Protein AF-A0A7Y0SER7-F1 (afdb_monomer_lite)

Foldseek 3Di:
DWAWDFCDPPDPDDDPVRTDQKTFDWDFPDWDQDPVRDIDTDIDTDFIWGFPDWDDDVDIDTDIDTDDDDDDDPVVVVVVVVVVVVVD

Radius of gyration: 17.51 Å; chains: 1; bounding box: 42×30×42 Å

pLDDT: mean 95.25, std 3.23, range [76.62, 98.5]

Organism: Vibrio parahaemolyticus (NCBI:txid670)

Sequence (88 aa):
VLLVAQKQADTDEPTVDDLFDVGTVATILQLLKLPDGTVKVLVEGQQRAKINHFKVSDFFLAEAEFVVTPELDEREQEVIVRSAINQF

Structure (mmCIF, N/CA/C/O backbone):
data_AF-A0A7Y0SER7-F1
#
_entry.id   AF-A0A7Y0SER7-F1
#
loop_
_atom_site.group_PDB
_atom_site.id
_atom_site.type_symbol
_atom_site.label_atom_id
_atom_site.label_alt_id
_atom_site.label_comp_id
_atom_site.label_asym_id
_atom_site.label_entity_id
_atom_site.label_seq_id
_atom_site.pdbx_PDB_ins_code
_atom_site.Cartn_x
_atom_site.Cartn_y
_atom_site.Cartn_z
_atom_site.occupancy
_atom_site.B_iso_or_equiv
_atom_site.auth_seq_id
_atom_site.auth_comp_id
_atom_site.auth_asym_id
_atom_site.auth_atom_id
_atom_site.pdbx_PDB_model_num
ATOM 1 N N . VAL A 1 1 ? 6.967 6.988 1.141 1.00 94.75 1 VAL A N 1
ATOM 2 C CA . VAL A 1 1 ? 6.505 6.273 -0.077 1.00 94.75 1 VAL A CA 1
ATOM 3 C C . VAL A 1 1 ? 5.060 5.848 0.135 1.00 94.75 1 VAL A C 1
ATOM 5 O O . VAL A 1 1 ? 4.693 5.634 1.284 1.00 94.75 1 VAL A O 1
ATOM 8 N N . LEU A 1 2 ? 4.241 5.778 -0.915 1.00 97.38 2 LEU A N 1
ATOM 9 C CA . LEU A 1 2 ? 2.886 5.229 -0.835 1.00 97.38 2 LEU A CA 1
ATOM 10 C C . LEU A 1 2 ? 2.896 3.821 -1.435 1.00 97.38 2 LEU A C 1
ATOM 12 O O . LEU A 1 2 ? 3.274 3.654 -2.590 1.00 97.38 2 LEU A O 1
ATOM 16 N N . LEU A 1 3 ? 2.532 2.823 -0.634 1.00 97.69 3 LEU A N 1
ATOM 17 C CA . LEU A 1 3 ? 2.445 1.427 -1.055 1.00 97.69 3 LEU A CA 1
ATOM 18 C C . LEU A 1 3 ? 0.993 1.112 -1.400 1.00 97.69 3 LEU A C 1
ATOM 20 O O . LEU A 1 3 ? 0.112 1.275 -0.556 1.00 97.69 3 LEU A O 1
ATOM 24 N N . VAL A 1 4 ? 0.754 0.664 -2.628 1.00 97.44 4 VAL A N 1
ATOM 25 C CA . VAL A 1 4 ? -0.578 0.332 -3.139 1.00 97.44 4 VAL A CA 1
ATOM 26 C C . VAL A 1 4 ? -0.507 -1.063 -3.731 1.00 97.44 4 VAL A C 1
ATOM 28 O O . VAL A 1 4 ? 0.404 -1.360 -4.500 1.00 97.44 4 VAL A O 1
ATOM 31 N N . ALA A 1 5 ? -1.440 -1.926 -3.344 1.00 97.31 5 ALA A N 1
ATOM 32 C CA . ALA A 1 5 ? -1.547 -3.245 -3.943 1.00 97.31 5 ALA A CA 1
ATOM 33 C C . ALA A 1 5 ? -2.264 -3.159 -5.299 1.00 97.31 5 ALA A C 1
ATOM 35 O O . ALA A 1 5 ? -3.166 -2.339 -5.495 1.00 97.31 5 ALA A O 1
ATOM 36 N N . GLN A 1 6 ? -1.887 -4.047 -6.211 1.00 97.31 6 GLN A N 1
ATOM 37 C CA . GLN A 1 6 ? -2.676 -4.353 -7.399 1.00 97.31 6 GLN A CA 1
ATOM 38 C C . GLN A 1 6 ? -3.828 -5.301 -7.046 1.00 97.31 6 GLN A C 1
ATOM 40 O O . GLN A 1 6 ? -3.729 -6.103 -6.115 1.00 97.31 6 GLN A O 1
ATOM 45 N N . LYS A 1 7 ? -4.930 -5.208 -7.792 1.00 96.81 7 LYS A N 1
ATOM 46 C CA . LYS A 1 7 ? -6.138 -6.024 -7.600 1.00 96.81 7 LYS A CA 1
ATOM 47 C C . LYS A 1 7 ? -5.914 -7.491 -7.959 1.00 96.81 7 LYS A C 1
ATOM 49 O O . LYS A 1 7 ? -6.473 -8.359 -7.298 1.00 96.81 7 LYS A O 1
ATOM 54 N N . GLN A 1 8 ? -5.115 -7.752 -8.992 1.00 97.00 8 GLN A N 1
ATOM 55 C CA . GLN A 1 8 ? -4.762 -9.092 -9.464 1.00 97.00 8 GLN A CA 1
ATOM 56 C C . GLN A 1 8 ? -3.252 -9.267 -9.375 1.00 97.00 8 GLN A C 1
ATOM 58 O O . GLN A 1 8 ? -2.515 -8.447 -9.909 1.00 97.00 8 GLN A O 1
ATOM 63 N N . ALA A 1 9 ? -2.784 -10.294 -8.668 1.00 93.69 9 ALA A N 1
ATOM 64 C CA . ALA A 1 9 ? -1.363 -10.476 -8.356 1.00 93.69 9 ALA A CA 1
ATOM 65 C C . ALA A 1 9 ? -0.506 -10.921 -9.557 1.00 93.69 9 ALA A C 1
ATOM 67 O O . ALA A 1 9 ? 0.712 -10.807 -9.503 1.00 93.69 9 ALA A O 1
ATOM 68 N N . ASP A 1 10 ? -1.137 -11.435 -10.609 1.00 95.50 10 ASP A N 1
ATOM 69 C CA . ASP A 1 10 ? -0.521 -11.945 -11.836 1.00 95.50 10 ASP A CA 1
ATOM 70 C C . ASP A 1 10 ? -0.462 -10.908 -12.973 1.00 95.50 10 ASP A C 1
ATOM 72 O O . ASP A 1 10 ? 0.068 -11.199 -14.042 1.00 95.50 10 ASP A O 1
ATOM 76 N N . THR A 1 11 ? -0.970 -9.692 -12.753 1.00 96.19 11 THR A N 1
ATOM 77 C CA . THR A 1 11 ? -0.800 -8.580 -13.696 1.00 96.19 11 THR A CA 1
ATOM 78 C C . THR A 1 11 ? 0.613 -8.002 -13.586 1.00 96.19 11 THR A C 1
ATOM 80 O O . THR A 1 11 ? 0.930 -7.336 -12.601 1.00 96.19 11 THR A O 1
ATOM 83 N N . ASP A 1 12 ? 1.442 -8.217 -14.609 1.00 93.00 12 ASP A N 1
ATOM 84 C CA . ASP A 1 12 ? 2.831 -7.730 -14.640 1.00 93.00 12 ASP A CA 1
ATOM 85 C C . ASP A 1 12 ? 2.935 -6.203 -14.823 1.00 93.00 12 ASP A C 1
ATOM 87 O O . ASP A 1 12 ? 3.753 -5.548 -14.176 1.00 93.00 12 ASP A O 1
ATOM 91 N N . GLU A 1 13 ? 2.092 -5.622 -15.684 1.00 92.56 13 GLU A N 1
ATOM 92 C CA . GLU A 1 13 ? 2.066 -4.182 -15.984 1.00 92.56 13 GLU A CA 1
ATOM 93 C C . GLU A 1 13 ? 0.700 -3.578 -15.612 1.00 92.56 13 GLU A C 1
ATOM 95 O O . GLU A 1 13 ? -0.155 -3.389 -16.482 1.00 92.56 13 GLU A O 1
ATOM 100 N N . PRO A 1 14 ? 0.440 -3.310 -14.318 1.00 94.62 14 PRO A N 1
ATOM 101 C CA . PRO A 1 14 ? -0.846 -2.785 -13.882 1.00 94.62 14 PRO A CA 1
ATOM 102 C C . PRO A 1 14 ? -1.054 -1.348 -14.369 1.00 94.62 14 PRO A C 1
ATOM 104 O O . PRO A 1 14 ? -0.179 -0.488 -14.256 1.00 94.62 14 PRO A O 1
ATOM 107 N N . THR A 1 15 ? -2.258 -1.067 -14.858 1.00 94.62 15 THR A N 1
ATOM 108 C CA . THR A 1 15 ? -2.742 0.293 -15.098 1.00 94.62 15 THR A CA 1
ATOM 109 C C . THR A 1 15 ? -3.279 0.907 -13.802 1.00 94.62 15 THR A C 1
ATOM 111 O O . THR A 1 15 ? -3.422 0.232 -12.784 1.00 94.62 15 THR A O 1
ATOM 114 N N . VAL A 1 16 ? -3.621 2.199 -13.822 1.00 94.81 16 VAL A N 1
ATOM 115 C CA . VAL A 1 16 ? -4.242 2.873 -12.664 1.00 94.81 16 VAL A CA 1
ATOM 116 C C . VAL A 1 16 ? -5.526 2.166 -12.214 1.00 94.81 16 VAL A C 1
ATOM 118 O O . VAL A 1 16 ? -5.767 2.036 -11.015 1.00 94.81 16 VAL A O 1
ATOM 121 N N . ASP A 1 17 ? -6.318 1.660 -13.160 1.00 95.19 17 ASP A N 1
ATOM 122 C CA . ASP A 1 17 ? -7.575 0.970 -12.866 1.00 95.19 17 ASP A CA 1
ATOM 123 C C . ASP A 1 17 ? -7.356 -0.414 -12.239 1.00 95.19 17 ASP A C 1
ATOM 125 O O . ASP A 1 17 ? -8.270 -0.965 -11.620 1.00 95.19 17 ASP A O 1
ATOM 129 N N . ASP A 1 18 ? -6.140 -0.953 -12.316 1.00 96.44 18 ASP A N 1
ATOM 130 C CA . ASP A 1 18 ? -5.756 -2.218 -11.692 1.00 96.44 18 ASP A CA 1
ATOM 131 C C . ASP A 1 18 ? -5.299 -2.046 -10.236 1.00 96.44 18 ASP A C 1
ATOM 133 O O . ASP A 1 18 ? -5.087 -3.038 -9.538 1.00 96.44 18 ASP A O 1
ATOM 137 N N . LEU A 1 19 ? -5.177 -0.809 -9.744 1.00 96.81 19 LEU A N 1
ATOM 138 C CA . LEU A 1 19 ? -4.735 -0.507 -8.383 1.00 96.81 19 LEU A CA 1
ATOM 139 C C . LEU A 1 19 ? -5.916 -0.261 -7.437 1.00 96.81 19 LEU A C 1
ATOM 141 O O . LEU A 1 19 ? -6.997 0.183 -7.838 1.00 96.81 19 LEU A O 1
ATOM 145 N N . PHE A 1 20 ? -5.712 -0.551 -6.152 1.00 97.62 20 PHE A N 1
ATOM 146 C CA . PHE A 1 20 ? -6.641 -0.112 -5.111 1.00 97.62 20 PHE A CA 1
ATOM 147 C C . PHE A 1 20 ? -6.555 1.407 -4.894 1.00 97.62 20 PHE A C 1
ATOM 149 O O . PHE A 1 20 ? -5.507 2.026 -5.064 1.00 97.62 20 PHE A O 1
ATOM 156 N N . ASP A 1 21 ? -7.669 2.009 -4.483 1.00 97.06 21 ASP A N 1
ATOM 157 C CA . ASP A 1 21 ? -7.800 3.448 -4.225 1.00 97.06 21 ASP A CA 1
ATOM 158 C C . ASP A 1 21 ? -7.296 3.862 -2.834 1.00 97.06 21 ASP A C 1
ATOM 160 O O . ASP A 1 21 ? -7.144 5.049 -2.551 1.00 97.06 21 ASP A O 1
ATOM 164 N N . VAL A 1 22 ? -7.010 2.895 -1.960 1.00 98.00 22 VAL A N 1
ATOM 165 C CA . VAL A 1 22 ? -6.398 3.111 -0.647 1.00 98.00 22 VAL A CA 1
ATOM 166 C C . VAL A 1 22 ? -5.068 2.375 -0.579 1.00 98.00 22 VAL A C 1
ATOM 168 O O . VAL A 1 22 ? -4.986 1.173 -0.831 1.00 98.00 22 VAL A O 1
ATOM 171 N N . GLY A 1 23 ? -4.028 3.104 -0.185 1.00 97.94 23 GLY A N 1
ATOM 172 C CA . GLY A 1 23 ? -2.699 2.569 0.083 1.00 97.94 23 GLY A CA 1
ATOM 173 C C . GLY A 1 23 ? -2.229 2.869 1.502 1.00 97.94 23 GLY A C 1
ATOM 174 O O . GLY A 1 23 ? -2.955 3.434 2.325 1.00 97.94 23 GLY A O 1
ATOM 175 N N . THR A 1 24 ? -0.973 2.527 1.770 1.00 98.38 24 THR A N 1
ATOM 176 C CA . THR A 1 24 ? -0.305 2.792 3.046 1.00 98.38 24 THR A CA 1
ATOM 177 C C . THR A 1 24 ? 0.893 3.699 2.824 1.00 98.38 24 THR A C 1
ATOM 179 O O . THR A 1 24 ? 1.828 3.356 2.097 1.00 98.38 24 THR A O 1
ATOM 182 N N . VAL A 1 25 ? 0.884 4.861 3.472 1.00 97.94 25 VAL A N 1
ATOM 183 C CA . VAL A 1 25 ? 2.069 5.710 3.579 1.00 97.94 25 VAL A CA 1
ATOM 184 C C . VAL A 1 25 ? 3.067 5.008 4.486 1.00 97.94 25 VAL A C 1
ATOM 186 O O . VAL A 1 25 ? 2.741 4.629 5.610 1.00 97.94 25 VAL A O 1
ATOM 189 N N . ALA A 1 26 ? 4.279 4.828 3.979 1.00 98.31 26 ALA A N 1
ATOM 190 C CA . ALA A 1 26 ? 5.347 4.106 4.645 1.00 98.31 26 ALA A CA 1
ATOM 191 C C . ALA A 1 26 ? 6.672 4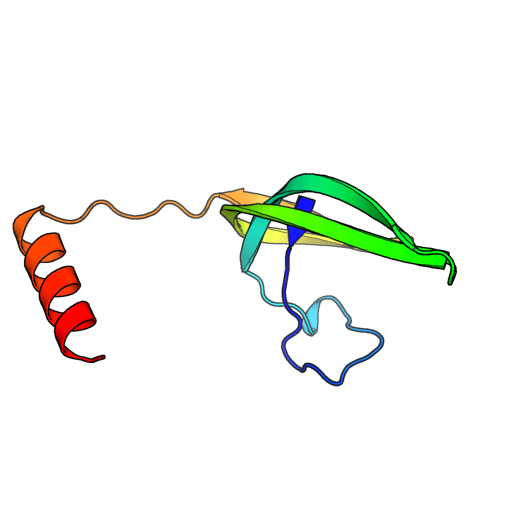.876 4.590 1.00 98.31 26 ALA A C 1
ATOM 193 O O . ALA A 1 26 ? 6.947 5.629 3.642 1.00 98.31 26 ALA A O 1
ATOM 194 N N . THR A 1 27 ? 7.512 4.641 5.596 1.00 98.12 27 THR A N 1
ATOM 195 C CA . THR A 1 27 ? 8.908 5.094 5.629 1.00 98.12 27 THR A CA 1
ATOM 196 C C . THR A 1 27 ? 9.821 3.968 5.178 1.00 98.12 27 THR A C 1
ATOM 198 O O . THR A 1 27 ? 9.638 2.816 5.562 1.00 98.12 27 THR A O 1
ATOM 201 N N . ILE A 1 28 ? 10.822 4.302 4.365 1.00 97.44 28 ILE A N 1
ATOM 202 C CA . ILE A 1 28 ? 11.904 3.379 4.025 1.00 97.44 28 ILE A CA 1
ATOM 203 C C . ILE A 1 28 ? 12.906 3.398 5.175 1.00 97.44 28 ILE A C 1
ATOM 205 O O . ILE A 1 28 ? 13.501 4.436 5.453 1.00 97.44 28 ILE A O 1
ATOM 209 N N . LEU A 1 29 ? 13.089 2.253 5.824 1.00 97.81 29 LEU A N 1
ATOM 210 C CA . LEU A 1 29 ? 14.025 2.099 6.937 1.00 97.81 29 LEU A CA 1
ATOM 211 C C . LEU A 1 29 ? 15.406 1.659 6.456 1.00 97.81 29 LEU A C 1
ATOM 213 O O . LEU A 1 29 ? 16.424 2.109 6.974 1.00 97.81 29 LEU A O 1
ATOM 217 N N . GLN A 1 30 ? 15.451 0.774 5.459 1.00 97.06 30 GLN A N 1
ATOM 218 C CA . GLN A 1 30 ? 16.703 0.218 4.961 1.00 97.06 30 GLN A CA 1
ATOM 219 C C . GLN A 1 30 ? 16.604 -0.126 3.477 1.00 97.06 30 GLN A C 1
ATOM 221 O O . GLN A 1 30 ? 15.582 -0.625 3.008 1.00 97.06 30 GLN A O 1
ATOM 226 N N . LEU A 1 31 ? 17.704 0.086 2.754 1.00 96.12 31 LEU A N 1
ATOM 227 C CA . LEU A 1 31 ? 17.888 -0.344 1.373 1.00 96.12 31 LEU A CA 1
ATOM 228 C C . LEU A 1 31 ? 19.166 -1.180 1.286 1.00 96.12 31 LEU A C 1
ATOM 230 O O . LEU A 1 31 ? 20.241 -0.720 1.667 1.00 96.12 31 LEU A O 1
ATOM 234 N N . LEU A 1 32 ? 19.045 -2.408 0.786 1.00 95.81 32 LEU A N 1
ATOM 235 C CA . LEU A 1 32 ? 20.157 -3.333 0.596 1.00 95.81 32 LEU A CA 1
ATOM 236 C C . LEU A 1 32 ? 20.227 -3.750 -0.872 1.00 95.81 32 LEU A C 1
ATOM 238 O O . LEU A 1 32 ? 19.272 -4.308 -1.408 1.00 95.81 32 LEU A O 1
ATOM 242 N N . LYS A 1 33 ? 21.371 -3.504 -1.513 1.00 95.12 33 LYS A N 1
ATOM 243 C CA . LYS A 1 33 ? 21.659 -4.039 -2.847 1.00 95.12 33 LYS A CA 1
ATOM 244 C C . LYS A 1 33 ? 22.242 -5.438 -2.697 1.00 95.12 33 LYS A C 1
ATOM 246 O O . LYS A 1 33 ? 23.249 -5.610 -2.011 1.00 95.12 33 LYS A O 1
ATOM 251 N N . LEU A 1 34 ? 21.588 -6.420 -3.298 1.00 95.62 34 LEU A N 1
ATOM 252 C CA . LEU A 1 34 ? 22.040 -7.802 -3.326 1.00 95.62 34 LEU A CA 1
ATOM 253 C C . LEU A 1 34 ? 23.068 -8.007 -4.458 1.00 95.62 34 LEU A C 1
ATOM 255 O O . LEU A 1 34 ? 23.105 -7.215 -5.404 1.00 95.62 34 LEU A O 1
ATOM 259 N N . PRO A 1 35 ? 23.929 -9.040 -4.374 1.00 95.69 35 PRO A N 1
ATOM 260 C CA . PRO A 1 35 ? 24.978 -9.282 -5.372 1.00 95.69 35 PRO A CA 1
ATOM 261 C C . PRO A 1 35 ? 24.461 -9.557 -6.792 1.00 95.69 35 PRO A C 1
ATOM 263 O O . PRO A 1 35 ? 25.193 -9.361 -7.755 1.00 95.69 35 PRO A O 1
ATOM 266 N N . ASP A 1 36 ? 23.212 -10.006 -6.917 1.00 95.88 36 ASP A N 1
ATOM 267 C CA . ASP A 1 36 ? 22.506 -10.259 -8.178 1.00 95.88 36 ASP A CA 1
ATOM 268 C C . ASP A 1 36 ? 21.939 -8.980 -8.829 1.00 95.88 36 ASP A C 1
ATOM 270 O O . ASP A 1 36 ? 21.379 -9.039 -9.920 1.00 95.88 36 ASP A O 1
ATOM 274 N N . GLY A 1 37 ? 22.085 -7.822 -8.173 1.00 93.50 37 GLY A N 1
ATOM 275 C CA . GLY A 1 37 ? 21.548 -6.537 -8.621 1.00 93.50 37 GLY A CA 1
ATOM 276 C C . GLY A 1 37 ? 20.160 -6.205 -8.067 1.00 93.50 37 GLY A C 1
ATOM 277 O O . GLY A 1 37 ? 19.710 -5.068 -8.225 1.00 93.50 37 GLY A O 1
ATOM 278 N N . THR A 1 38 ? 19.504 -7.135 -7.366 1.00 95.31 38 THR A N 1
ATOM 279 C CA . THR A 1 38 ? 18.190 -6.910 -6.752 1.00 95.31 38 THR A CA 1
ATOM 280 C C . THR A 1 38 ? 18.298 -5.933 -5.581 1.00 95.31 38 THR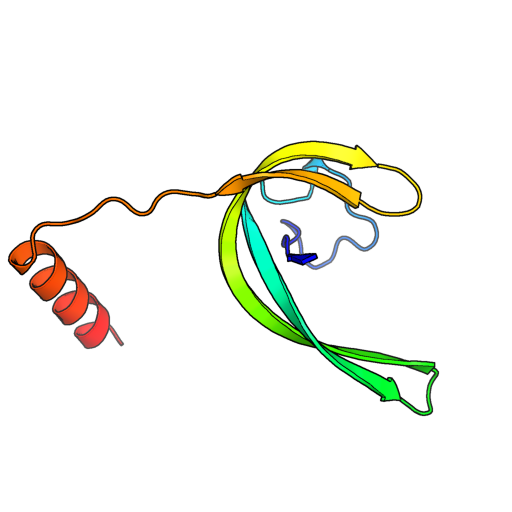 A C 1
ATOM 282 O O . THR A 1 38 ? 19.258 -5.950 -4.807 1.00 95.31 38 THR A O 1
ATOM 285 N N . VAL A 1 39 ? 17.288 -5.080 -5.402 1.00 96.25 39 VAL A N 1
ATOM 286 C CA . VAL A 1 39 ? 17.202 -4.175 -4.251 1.00 96.25 39 VAL A CA 1
ATOM 287 C C . VAL A 1 39 ? 16.169 -4.699 -3.263 1.00 96.25 39 VAL A C 1
ATOM 289 O O . VAL A 1 39 ? 14.976 -4.727 -3.550 1.00 96.25 39 VAL A O 1
ATOM 292 N N . LYS A 1 40 ? 16.620 -5.070 -2.064 1.00 96.38 40 LYS A N 1
ATOM 293 C CA . LYS A 1 40 ? 15.740 -5.377 -0.935 1.00 96.38 40 LYS A CA 1
ATOM 294 C C . LYS A 1 40 ? 15.493 -4.101 -0.135 1.00 96.38 40 LYS A C 1
ATOM 296 O O . LYS A 1 40 ? 16.439 -3.488 0.362 1.00 96.38 40 LYS A O 1
ATOM 301 N N . VAL A 1 41 ? 14.227 -3.723 0.019 1.00 97.12 41 VAL A N 1
ATOM 302 C CA . VAL A 1 41 ? 13.813 -2.537 0.780 1.00 97.12 41 VAL A CA 1
ATOM 303 C C . VAL A 1 41 ? 13.029 -2.978 2.012 1.00 97.12 41 VAL A C 1
ATOM 305 O O . VAL A 1 41 ? 12.078 -3.746 1.898 1.00 97.12 41 VAL A O 1
ATOM 308 N N . LEU A 1 42 ? 13.433 -2.500 3.189 1.00 97.62 42 LEU A N 1
ATOM 309 C CA . LEU A 1 42 ? 12.654 -2.623 4.418 1.00 97.62 42 LEU A CA 1
ATOM 310 C C . LEU A 1 42 ? 11.849 -1.342 4.615 1.00 97.62 42 LEU A C 1
ATOM 312 O O . LEU A 1 42 ? 12.411 -0.244 4.607 1.00 97.62 42 LEU A O 1
ATOM 316 N N . VAL A 1 43 ? 10.546 -1.496 4.809 1.00 98.06 43 VAL A N 1
ATOM 317 C CA . VAL A 1 43 ? 9.605 -0.391 4.982 1.00 98.06 43 VAL A CA 1
ATOM 318 C C . VAL A 1 43 ? 8.760 -0.598 6.231 1.00 98.06 43 VAL A C 1
ATOM 320 O O . VAL A 1 43 ? 8.455 -1.730 6.596 1.00 98.06 43 VAL A O 1
ATOM 323 N N . GLU A 1 44 ? 8.361 0.504 6.853 1.00 98.50 44 GLU A N 1
ATOM 324 C CA . GLU A 1 44 ? 7.400 0.534 7.955 1.00 98.50 44 GLU A CA 1
ATOM 325 C C . GLU A 1 44 ? 6.167 1.327 7.523 1.00 98.50 44 GLU A C 1
ATOM 327 O O . GLU A 1 44 ? 6.275 2.493 7.128 1.00 98.50 44 GLU A O 1
ATOM 332 N N . GLY A 1 45 ? 5.002 0.679 7.559 1.00 97.94 45 GLY A N 1
ATOM 333 C CA . GLY A 1 45 ? 3.720 1.315 7.270 1.00 97.94 45 GLY A CA 1
ATOM 334 C C . GLY A 1 45 ? 3.265 2.180 8.441 1.00 97.94 45 GLY A C 1
ATOM 335 O O . GLY A 1 45 ? 3.273 1.724 9.578 1.00 97.94 45 GLY A O 1
ATOM 336 N N . GLN A 1 46 ? 2.849 3.412 8.156 1.00 97.06 46 GLN A N 1
ATOM 337 C CA . GLN A 1 46 ? 2.436 4.379 9.173 1.00 97.06 46 GLN A CA 1
ATOM 338 C C . GLN A 1 46 ? 0.927 4.613 9.162 1.00 97.06 46 GLN A C 1
ATOM 340 O O . GLN A 1 46 ? 0.262 4.444 10.179 1.00 97.06 46 GLN A O 1
ATOM 345 N N . GLN A 1 47 ? 0.371 5.008 8.013 1.00 97.06 47 GLN A N 1
ATOM 346 C CA . GLN A 1 47 ? -1.023 5.439 7.939 1.00 97.06 47 GLN A CA 1
ATOM 347 C C . GLN A 1 47 ? -1.643 5.125 6.582 1.00 97.06 47 GLN A C 1
ATOM 349 O O . GLN A 1 47 ? -0.986 5.211 5.543 1.00 97.06 47 GLN A O 1
ATOM 354 N N . ARG A 1 48 ? -2.931 4.774 6.591 1.00 98.25 48 ARG A N 1
ATOM 355 C CA . ARG A 1 48 ? -3.713 4.591 5.365 1.00 98.25 48 ARG A CA 1
ATOM 356 C C . ARG A 1 48 ? -3.960 5.938 4.694 1.00 98.25 48 ARG A C 1
ATOM 358 O O . ARG A 1 48 ? -4.275 6.919 5.369 1.00 98.25 48 ARG A O 1
ATOM 365 N N . ALA A 1 49 ? -3.874 5.968 3.372 1.00 98.38 49 ALA A N 1
ATOM 366 C CA . ALA A 1 49 ? -4.188 7.143 2.574 1.00 98.38 49 ALA A CA 1
ATOM 367 C C . ALA A 1 49 ? -5.077 6.764 1.390 1.00 98.38 49 ALA A C 1
ATOM 369 O O . ALA A 1 49 ? -4.816 5.768 0.713 1.00 98.38 49 ALA A O 1
ATOM 370 N N . LYS A 1 50 ? -6.123 7.557 1.160 1.00 98.31 50 LYS A N 1
ATOM 371 C CA . LYS A 1 50 ? -6.991 7.457 -0.009 1.00 98.31 50 LYS A CA 1
ATOM 372 C C . LYS A 1 50 ? -6.397 8.285 -1.139 1.00 98.31 50 LYS A C 1
ATOM 374 O O . LYS A 1 50 ? -6.016 9.433 -0.929 1.00 98.31 50 LYS A O 1
ATOM 379 N N . ILE A 1 51 ? -6.323 7.697 -2.320 1.00 98.19 51 ILE A N 1
ATOM 380 C CA . ILE A 1 51 ? -5.758 8.305 -3.517 1.00 98.19 51 ILE A CA 1
ATOM 381 C C . ILE A 1 51 ? -6.882 8.995 -4.280 1.00 98.19 51 ILE A C 1
ATOM 383 O O . ILE A 1 51 ? -7.884 8.373 -4.625 1.00 98.19 51 ILE A O 1
ATOM 387 N N . ASN A 1 52 ? -6.703 10.285 -4.540 1.00 96.38 52 ASN A N 1
ATOM 388 C CA . ASN A 1 52 ? -7.661 11.102 -5.279 1.00 96.38 52 ASN A CA 1
ATOM 389 C C . ASN A 1 52 ? -7.292 11.185 -6.763 1.00 96.38 52 ASN A C 1
ATOM 391 O O . ASN A 1 52 ? -8.173 11.222 -7.621 1.00 96.38 52 ASN A O 1
ATOM 395 N N . HIS A 1 53 ? -5.993 11.202 -7.075 1.00 95.81 53 HIS A N 1
ATOM 396 C CA . HIS A 1 53 ? -5.513 11.290 -8.447 1.00 95.81 53 HIS A CA 1
ATOM 397 C C . HIS A 1 53 ? -4.172 10.580 -8.624 1.00 95.81 53 HIS A C 1
ATOM 399 O O . HIS A 1 53 ? -3.282 10.722 -7.787 1.00 95.81 53 HIS A O 1
ATOM 405 N N . PHE A 1 54 ? -4.016 9.867 -9.740 1.00 95.38 54 PHE A N 1
ATOM 406 C CA . PHE A 1 54 ? -2.739 9.319 -10.186 1.00 95.38 54 PHE A CA 1
ATOM 407 C C . PHE A 1 54 ? -2.195 10.125 -11.363 1.00 95.38 54 PHE A C 1
ATOM 409 O O . PHE A 1 54 ? -2.918 10.444 -12.304 1.00 95.38 54 PHE A O 1
ATOM 416 N N . LYS A 1 55 ? -0.885 10.360 -11.350 1.00 93.94 55 LYS A N 1
ATOM 417 C CA . LYS A 1 55 ? -0.112 10.869 -12.476 1.00 93.94 55 LYS A CA 1
ATOM 418 C C . LYS A 1 55 ? 0.910 9.813 -12.876 1.00 93.94 55 LYS A C 1
ATOM 420 O O . LYS A 1 55 ? 1.771 9.444 -12.080 1.00 93.94 55 LYS A O 1
ATOM 425 N N . VAL A 1 56 ? 0.809 9.337 -14.112 1.00 90.31 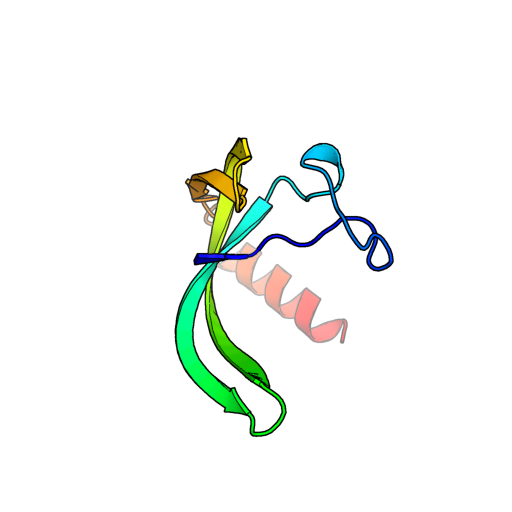56 VAL A N 1
ATOM 426 C CA . VAL A 1 56 ? 1.693 8.300 -14.655 1.00 90.31 56 VAL A CA 1
ATOM 427 C C . VAL A 1 56 ? 2.792 8.957 -15.487 1.00 90.31 56 VAL A C 1
ATOM 429 O O . VAL A 1 56 ? 2.515 9.799 -16.341 1.00 90.31 56 VAL A O 1
ATOM 432 N N . SER A 1 57 ? 4.040 8.593 -15.209 1.00 87.69 57 SER A N 1
ATOM 433 C CA . SER A 1 57 ? 5.218 8.926 -16.016 1.00 87.69 57 SER A CA 1
ATOM 434 C C . SER A 1 57 ? 6.144 7.705 -16.005 1.00 87.69 57 SER A C 1
ATOM 436 O O . SER A 1 57 ? 5.658 6.591 -16.162 1.00 87.69 57 SER A O 1
ATOM 438 N N . ASP A 1 58 ? 7.441 7.873 -15.731 1.00 90.81 58 ASP A N 1
ATOM 439 C CA . ASP A 1 58 ? 8.367 6.745 -15.535 1.00 90.81 58 ASP A CA 1
ATOM 440 C C . ASP A 1 58 ? 8.063 5.956 -14.242 1.00 90.81 58 ASP A C 1
ATOM 442 O O . ASP A 1 58 ? 8.611 4.885 -13.998 1.00 90.81 58 ASP A O 1
ATOM 446 N N . PHE A 1 59 ? 7.204 6.510 -13.384 1.00 89.81 59 PHE A N 1
ATOM 447 C CA . PHE A 1 59 ? 6.691 5.918 -12.156 1.00 89.81 59 PHE A CA 1
ATOM 448 C C . PHE A 1 59 ? 5.301 6.489 -11.842 1.00 89.81 59 PHE A C 1
ATOM 450 O O . PHE A 1 59 ? 4.881 7.504 -12.410 1.00 89.81 59 PHE A O 1
ATOM 457 N N . PHE A 1 60 ? 4.592 5.849 -10.910 1.00 93.50 60 PHE A N 1
ATOM 458 C CA . PHE A 1 60 ? 3.327 6.357 -10.386 1.00 93.50 60 PHE A CA 1
ATOM 459 C C . PHE A 1 60 ? 3.566 7.464 -9.357 1.00 93.50 60 PHE A C 1
ATOM 461 O O . PHE A 1 60 ? 4.272 7.284 -8.364 1.00 93.50 60 PHE A O 1
ATOM 468 N N . LEU A 1 61 ? 2.922 8.603 -9.578 1.00 95.38 61 LEU A N 1
ATOM 469 C CA . LEU A 1 61 ? 2.738 9.671 -8.601 1.00 95.38 61 LEU A CA 1
ATOM 470 C C . LEU A 1 61 ? 1.265 9.718 -8.213 1.00 95.38 61 LEU A C 1
ATOM 472 O O . LEU A 1 61 ? 0.401 9.486 -9.055 1.00 95.38 61 LEU A O 1
ATOM 476 N N . ALA A 1 62 ? 0.975 10.034 -6.956 1.00 96.12 62 ALA A N 1
ATOM 477 C CA . ALA A 1 62 ? -0.392 10.110 -6.466 1.00 96.12 62 ALA A CA 1
ATOM 478 C C . ALA A 1 62 ? -0.592 11.324 -5.558 1.00 96.12 62 ALA A C 1
ATOM 480 O O . ALA A 1 62 ? 0.243 11.609 -4.698 1.00 96.12 62 ALA A O 1
ATOM 481 N N . GLU A 1 63 ? -1.723 12.001 -5.735 1.00 97.31 63 GLU A N 1
ATOM 482 C CA . GLU A 1 63 ? -2.279 12.928 -4.754 1.00 97.31 63 GLU A CA 1
ATOM 483 C C . GLU A 1 63 ? -3.194 12.130 -3.827 1.00 97.31 63 GLU A C 1
ATOM 485 O O . GLU A 1 63 ? -4.134 11.473 -4.285 1.00 97.31 63 GLU A O 1
ATOM 490 N N . ALA A 1 64 ? -2.892 12.143 -2.531 1.00 97.31 64 ALA A N 1
ATOM 491 C CA . ALA A 1 64 ? -3.568 11.307 -1.552 1.00 97.31 64 ALA A CA 1
ATOM 492 C C 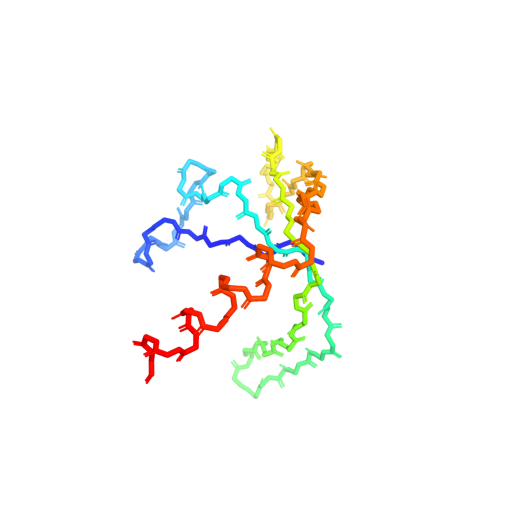. ALA A 1 64 ? -3.792 12.046 -0.233 1.00 97.31 64 ALA A C 1
ATOM 494 O O . ALA A 1 64 ? -2.994 12.894 0.170 1.00 97.31 64 ALA A O 1
ATOM 495 N N . GLU A 1 65 ? -4.860 11.669 0.458 1.00 98.12 65 GLU A N 1
ATOM 496 C CA . GLU A 1 65 ? -5.251 12.207 1.756 1.00 98.12 65 GLU A CA 1
ATOM 497 C C . GLU A 1 65 ? -5.286 11.098 2.796 1.00 98.12 65 GLU A C 1
ATOM 499 O O . GLU A 1 65 ? -5.644 9.953 2.511 1.00 98.12 65 GLU A O 1
ATOM 504 N N . PHE A 1 66 ? -4.921 11.430 4.029 1.00 97.94 66 PHE A N 1
ATOM 505 C CA . PHE A 1 66 ? -4.968 10.464 5.110 1.00 97.94 66 PHE A CA 1
ATOM 506 C C . PHE A 1 66 ? -6.396 10.021 5.412 1.00 97.94 66 PHE A C 1
ATOM 508 O O . PHE A 1 66 ? -7.302 10.834 5.590 1.00 97.94 66 PHE A O 1
ATOM 515 N N . VAL A 1 67 ? -6.576 8.708 5.542 1.00 97.62 67 VAL A N 1
ATOM 516 C CA . VAL A 1 67 ? -7.834 8.149 6.031 1.00 97.62 67 VAL A CA 1
ATOM 517 C C . VAL A 1 67 ? -7.885 8.372 7.537 1.00 97.62 67 VAL A C 1
ATOM 519 O O . VAL A 1 67 ? -7.045 7.853 8.276 1.00 97.62 67 VAL A O 1
ATOM 522 N N . VAL A 1 68 ? -8.868 9.150 7.985 1.00 94.56 68 VAL A N 1
ATOM 523 C CA . VAL A 1 68 ? -9.127 9.376 9.408 1.00 94.56 68 VAL A CA 1
ATOM 524 C C . VAL A 1 68 ? -9.778 8.128 9.991 1.00 94.56 68 VAL A C 1
ATOM 526 O O . VAL A 1 68 ? -10.774 7.627 9.467 1.00 94.56 68 VAL A O 1
ATOM 529 N N . THR A 1 69 ? -9.204 7.612 11.072 1.00 88.75 69 THR A N 1
ATOM 530 C CA . THR A 1 69 ? -9.831 6.544 11.848 1.00 88.75 69 THR A CA 1
ATOM 531 C C . THR A 1 69 ? -10.870 7.181 12.769 1.00 88.75 69 THR A C 1
ATOM 533 O O . THR A 1 69 ? -10.498 8.068 13.537 1.00 88.75 69 THR A O 1
ATOM 536 N N . PRO A 1 70 ? -12.152 6.787 12.692 1.00 88.88 70 PRO A N 1
ATOM 537 C CA . PRO A 1 70 ? -13.153 7.289 13.620 1.00 88.88 70 PRO A CA 1
ATOM 538 C C . PRO A 1 70 ? -12.832 6.811 15.037 1.00 88.88 70 PRO A C 1
ATOM 540 O O . PRO A 1 70 ? -12.432 5.662 15.232 1.00 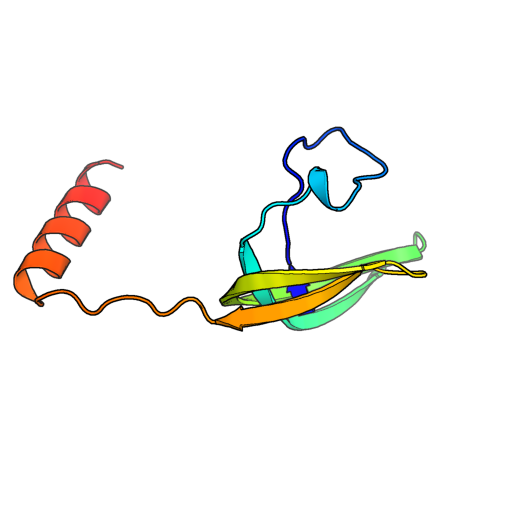88.88 70 PRO A O 1
ATOM 543 N N . GLU A 1 71 ? -13.021 7.690 16.014 1.00 89.44 71 GLU A N 1
ATOM 544 C CA . GLU A 1 71 ? -12.974 7.310 17.423 1.00 89.44 71 GLU A CA 1
ATOM 545 C C . GLU A 1 71 ? -14.238 6.518 17.771 1.00 89.44 71 GLU A C 1
ATOM 547 O O . GLU A 1 71 ? -15.345 6.873 17.360 1.00 89.44 71 GLU A O 1
ATOM 552 N N . LEU A 1 72 ? -14.055 5.420 18.500 1.00 89.75 72 LEU A N 1
ATOM 553 C CA . LEU A 1 72 ? -15.138 4.611 19.048 1.00 89.75 72 LEU A CA 1
ATOM 554 C C . LEU A 1 72 ? -15.239 4.872 20.549 1.00 89.75 72 LEU A C 1
ATOM 556 O O . LEU A 1 72 ? -14.249 5.237 21.185 1.00 89.75 72 LEU A O 1
ATOM 560 N N . ASP A 1 73 ? -16.423 4.646 21.118 1.00 94.88 73 ASP A N 1
ATOM 561 C CA . ASP A 1 73 ? -16.556 4.595 22.572 1.00 94.88 73 ASP A CA 1
ATOM 562 C C . ASP A 1 73 ? -15.640 3.497 23.134 1.00 94.88 73 ASP A C 1
ATOM 564 O O . ASP A 1 73 ? -15.537 2.404 22.568 1.00 94.88 73 ASP A O 1
ATOM 568 N N . GLU A 1 74 ? -14.977 3.778 24.258 1.00 93.81 74 GLU A N 1
ATOM 569 C CA . GLU A 1 74 ? -13.984 2.871 24.844 1.00 93.81 74 GLU A CA 1
ATOM 570 C C . GLU A 1 74 ? -14.562 1.476 25.119 1.00 93.81 74 GLU A C 1
ATOM 572 O O . GLU A 1 74 ? -13.885 0.469 24.894 1.00 93.81 74 GLU A O 1
ATOM 577 N N . ARG A 1 75 ? -15.830 1.391 25.551 1.00 94.44 75 ARG A N 1
ATOM 578 C CA . ARG A 1 75 ? -16.477 0.105 25.848 1.00 94.44 75 ARG A CA 1
ATOM 579 C C . ARG A 1 75 ? -16.792 -0.659 24.574 1.00 94.44 75 ARG A C 1
ATOM 581 O O . ARG A 1 75 ? -16.598 -1.872 24.528 1.00 94.44 75 ARG A O 1
ATOM 588 N N . GLU A 1 76 ? -17.277 0.031 23.545 1.00 94.00 76 GLU A N 1
ATOM 589 C CA . GLU A 1 76 ? -17.534 -0.587 22.241 1.00 94.00 76 GLU A CA 1
ATOM 590 C C . GLU A 1 76 ? -16.236 -1.116 21.628 1.00 94.00 76 GLU A C 1
ATOM 592 O O . GLU A 1 76 ? -16.188 -2.256 21.158 1.00 94.00 76 GLU A O 1
ATOM 597 N N . GLN A 1 77 ? -15.160 -0.328 21.707 1.00 93.94 77 GLN A N 1
ATOM 598 C CA . GLN A 1 77 ? -13.843 -0.728 21.229 1.00 93.94 77 GLN A CA 1
ATOM 599 C C . GLN A 1 77 ? -13.327 -1.970 21.968 1.00 93.94 77 GLN A C 1
ATOM 601 O O . GLN A 1 77 ? -12.871 -2.914 21.321 1.00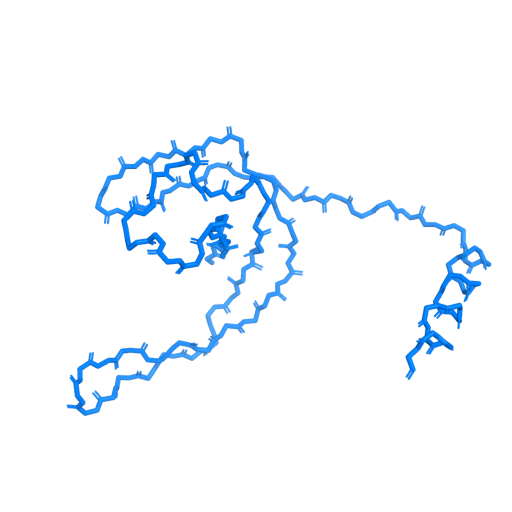 93.94 77 GLN A O 1
ATOM 606 N N . GLU A 1 78 ? -13.434 -2.018 23.300 1.00 94.56 78 GLU A N 1
ATOM 607 C CA . GLU A 1 78 ? -13.015 -3.179 24.098 1.00 94.56 78 GLU A CA 1
ATOM 608 C C . GLU A 1 78 ? -13.779 -4.451 23.700 1.00 94.56 78 GLU A C 1
ATOM 610 O O . GLU A 1 78 ? -13.178 -5.515 23.510 1.00 94.56 78 GLU A O 1
ATOM 615 N N . VAL A 1 79 ? -15.099 -4.343 23.519 1.00 95.62 79 VAL A N 1
ATOM 616 C CA . VAL A 1 79 ? -15.948 -5.471 23.113 1.00 95.62 79 VAL A CA 1
ATOM 617 C C . VAL A 1 79 ? -15.534 -5.999 21.738 1.00 95.62 79 VAL A C 1
ATOM 619 O O . VAL A 1 79 ? -15.381 -7.213 21.576 1.00 95.62 79 VAL A O 1
ATOM 622 N N . ILE A 1 80 ? -15.304 -5.110 20.764 1.00 93.12 80 ILE A N 1
ATOM 623 C CA . ILE A 1 80 ? -14.883 -5.495 19.409 1.00 93.12 80 ILE A CA 1
ATOM 624 C C . ILE A 1 80 ? -13.506 -6.164 19.441 1.00 93.12 80 ILE A C 1
ATOM 626 O O . ILE A 1 80 ? -13.340 -7.239 18.862 1.00 93.12 80 ILE A O 1
ATOM 630 N N . VAL A 1 81 ? -12.535 -5.577 20.151 1.00 94.25 81 VAL A N 1
ATOM 631 C CA . VAL A 1 81 ? -11.176 -6.129 20.268 1.00 94.25 81 VAL A CA 1
ATOM 632 C C . VAL A 1 81 ? -11.216 -7.524 20.886 1.00 94.25 81 VAL A C 1
ATOM 634 O O . VAL A 1 81 ? -10.647 -8.464 20.331 1.00 94.25 81 VAL A O 1
ATOM 637 N N . ARG A 1 82 ? -11.944 -7.697 21.995 1.00 95.31 82 ARG A N 1
ATOM 638 C CA . ARG A 1 82 ? -12.089 -9.002 22.649 1.00 95.31 82 ARG A CA 1
ATOM 639 C C . ARG A 1 82 ? -12.764 -10.029 21.738 1.00 95.31 82 ARG A C 1
ATOM 641 O O . ARG A 1 82 ? -12.348 -11.185 21.721 1.00 95.31 82 ARG A O 1
ATOM 648 N N . SER A 1 83 ? -13.799 -9.634 20.997 1.00 95.50 83 SER A N 1
ATOM 649 C CA . SER A 1 83 ? -14.480 -10.530 20.056 1.00 95.50 83 SER A CA 1
ATOM 650 C C . SER A 1 83 ? -13.554 -10.975 18.925 1.00 95.50 83 SER A C 1
ATOM 652 O O . SER A 1 83 ? -13.531 -12.160 18.606 1.00 95.50 83 SER A O 1
ATOM 654 N N . ALA A 1 84 ? -12.784 -10.051 18.343 1.00 94.62 84 ALA A N 1
ATOM 655 C CA . ALA A 1 84 ? -11.864 -10.351 17.249 1.00 94.62 84 ALA A CA 1
ATOM 656 C C . ALA A 1 84 ? -10.728 -11.283 17.694 1.00 94.62 84 ALA A C 1
ATOM 658 O O . ALA A 1 84 ? -10.399 -12.222 16.977 1.00 94.62 84 ALA A O 1
ATOM 659 N N . ILE A 1 85 ? -10.170 -11.066 18.892 1.00 95.38 85 ILE A N 1
ATOM 660 C CA . ILE A 1 85 ? -9.113 -11.929 19.443 1.00 95.38 85 ILE A CA 1
ATOM 661 C C . ILE A 1 85 ? -9.628 -13.352 19.675 1.00 95.38 85 ILE A C 1
ATOM 663 O O . ILE A 1 85 ? -8.933 -14.296 19.336 1.00 95.38 85 ILE A O 1
ATOM 667 N N . ASN A 1 86 ? -10.843 -13.524 20.206 1.00 94.50 86 ASN A N 1
ATOM 668 C CA . ASN A 1 86 ? -11.395 -14.859 20.482 1.00 94.50 86 ASN A CA 1
ATOM 669 C C . ASN A 1 86 ? -11.799 -15.645 19.220 1.00 94.50 86 ASN A C 1
ATOM 671 O O . ASN A 1 86 ? -12.212 -16.798 19.337 1.00 94.50 86 ASN A O 1
ATOM 675 N N . GLN A 1 87 ? -11.759 -15.024 18.038 1.00 89.62 87 GLN A N 1
ATOM 676 C CA . GLN A 1 87 ? -12.113 -15.662 16.769 1.00 89.62 87 GLN A CA 1
ATOM 677 C C . GLN A 1 87 ? -10.918 -16.367 16.095 1.00 89.62 87 GLN A C 1
ATOM 679 O O . GLN A 1 87 ? -11.130 -17.141 15.160 1.00 89.62 87 GLN A O 1
ATOM 684 N N . PHE A 1 88 ? -9.694 -16.126 16.574 1.00 76.62 88 PHE A N 1
ATOM 685 C CA . PHE A 1 88 ? -8.451 -16.753 16.111 1.00 76.62 88 PHE A CA 1
ATOM 686 C C . PHE A 1 88 ? -7.797 -17.566 17.233 1.00 76.62 88 PHE A C 1
ATOM 688 O O . PHE A 1 88 ? -7.078 -18.532 16.892 1.00 76.62 88 PHE A O 1
#

InterPro domains:
  IPR003111 Lon protease, N-terminal domain [PF02190] (1-84)
  IPR003111 Lon protease, N-terminal domain [PS51787] (1-88)
  IPR015947 PUA-like superfamily [SSF88697] (2-65)
  IPR046336 Lon protease, N-terminal domain superfamily [G3DSA:2.30.130.40] (1-67)

Secondary structure (DSSP, 8-state):
-EE--BSSTT-SS--GGGB-SEEEEEEEEEEEE-TTS-EEEEEEEEEEEEEEEEEESSSEEEEEEEPPPPP--HHHHHHHHHHHHTT-